Protein AF-A0AAW7APM8-F1 (afdb_monomer_lite)

pLDDT: mean 83.93, std 12.35, range [42.41, 93.5]

Structure (mmCIF, N/CA/C/O backbone):
data_AF-A0AAW7APM8-F1
#
_entry.id   AF-A0AAW7APM8-F1
#
loop_
_atom_site.group_PDB
_atom_site.id
_atom_site.type_symbol
_atom_site.label_atom_id
_atom_site.label_alt_id
_atom_site.label_comp_id
_atom_site.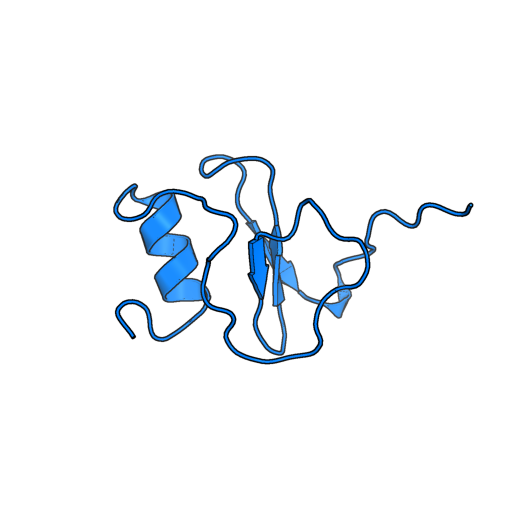label_asym_id
_atom_site.label_entity_id
_atom_site.label_seq_id
_atom_site.pdbx_PDB_ins_code
_atom_site.Cartn_x
_atom_site.Cartn_y
_atom_site.Cartn_z
_atom_site.occupancy
_atom_site.B_iso_or_equiv
_atom_site.auth_seq_id
_atom_site.auth_comp_id
_atom_site.auth_asym_id
_atom_site.auth_atom_id
_atom_site.pdbx_PDB_model_num
ATOM 1 N N . MET A 1 1 ? -1.007 -14.949 12.363 1.00 59.81 1 MET A N 1
ATOM 2 C CA . MET A 1 1 ? -0.765 -13.642 11.712 1.00 59.81 1 MET A CA 1
ATOM 3 C C . MET A 1 1 ? -1.900 -12.708 12.090 1.00 59.81 1 MET A C 1
ATOM 5 O O . MET A 1 1 ? -3.037 -13.152 12.033 1.00 59.81 1 MET A O 1
ATOM 9 N N . MET A 1 2 ? -1.610 -11.475 12.516 1.00 79.06 2 MET A N 1
ATOM 10 C CA . MET A 1 2 ? -2.645 -10.504 12.920 1.00 79.06 2 MET A CA 1
ATOM 11 C C . MET A 1 2 ? -3.394 -9.907 11.709 1.00 79.06 2 MET A C 1
ATOM 13 O O . MET A 1 2 ? -4.547 -9.521 11.841 1.00 79.06 2 MET A O 1
ATOM 17 N N . TYR A 1 3 ? -2.771 -9.931 10.523 1.00 87.88 3 TYR A N 1
ATOM 18 C CA . TYR A 1 3 ? -3.337 -9.479 9.248 1.00 87.88 3 TYR A CA 1
ATOM 19 C C . TYR A 1 3 ? -3.135 -10.584 8.204 1.00 87.88 3 TYR A C 1
ATOM 21 O O . TYR A 1 3 ? -1.982 -10.858 7.866 1.00 87.88 3 TYR A O 1
ATOM 29 N N . PRO A 1 4 ? -4.196 -11.275 7.749 1.00 87.75 4 PRO A N 1
ATOM 30 C CA . PRO A 1 4 ? -4.071 -12.464 6.902 1.00 87.75 4 PRO A CA 1
ATOM 31 C C . PRO A 1 4 ? -3.773 -12.156 5.429 1.00 87.75 4 PRO A C 1
ATOM 33 O O . PRO A 1 4 ? -3.313 -13.045 4.721 1.00 87.75 4 PRO A O 1
ATOM 36 N N . THR A 1 5 ? -4.019 -10.926 4.970 1.00 92.12 5 THR A N 1
ATOM 37 C CA . THR A 1 5 ? -3.827 -10.503 3.574 1.00 92.12 5 THR A CA 1
ATOM 38 C C . THR A 1 5 ? -3.187 -9.122 3.482 1.00 92.12 5 THR A C 1
ATOM 40 O O . THR A 1 5 ? -3.259 -8.344 4.440 1.00 92.12 5 THR A O 1
ATOM 43 N N . LEU A 1 6 ? -2.625 -8.805 2.308 1.00 93.19 6 LEU A N 1
ATOM 44 C CA . LEU A 1 6 ? -2.072 -7.484 2.004 1.00 93.19 6 LEU A CA 1
ATOM 45 C C . LEU A 1 6 ? -3.123 -6.383 2.184 1.00 93.19 6 LEU A C 1
ATOM 47 O O . LEU A 1 6 ? -2.828 -5.368 2.802 1.00 93.19 6 LEU A O 1
ATOM 51 N N . ASP A 1 7 ? -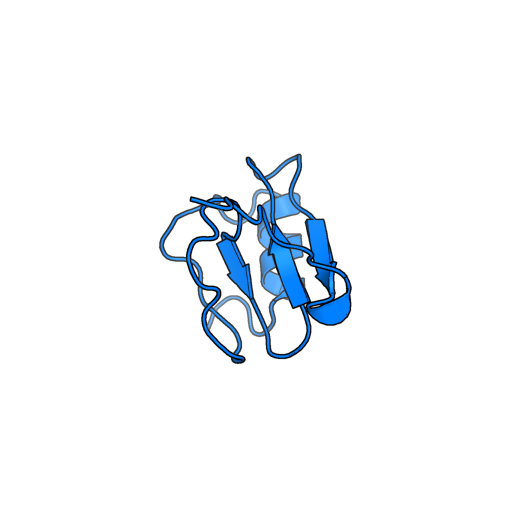4.366 -6.613 1.748 1.00 93.50 7 ASP A N 1
ATOM 52 C CA . ASP A 1 7 ? -5.478 -5.669 1.937 1.00 93.50 7 ASP A CA 1
ATOM 53 C C . ASP A 1 7 ? -5.777 -5.421 3.422 1.00 93.50 7 ASP A C 1
ATOM 55 O O . ASP A 1 7 ? -5.949 -4.283 3.848 1.00 93.50 7 ASP A O 1
ATOM 59 N N . SER A 1 8 ? -5.782 -6.478 4.243 1.00 93.19 8 SER A N 1
ATOM 60 C CA . SER A 1 8 ? -6.030 -6.341 5.685 1.00 93.19 8 SER A CA 1
ATOM 61 C C . SER A 1 8 ? -4.930 -5.528 6.369 1.00 93.19 8 SER A C 1
ATOM 63 O O . SER A 1 8 ? -5.206 -4.759 7.289 1.00 93.19 8 SER A O 1
ATOM 65 N N . LEU A 1 9 ? -3.679 -5.708 5.933 1.00 92.56 9 LEU A N 1
ATOM 66 C CA . LEU A 1 9 ? -2.550 -4.928 6.428 1.00 92.56 9 LEU A CA 1
ATOM 67 C C . LEU A 1 9 ? -2.628 -3.472 5.960 1.00 92.56 9 LEU A C 1
ATOM 69 O O . LEU A 1 9 ? -2.423 -2.563 6.764 1.00 92.56 9 LEU A O 1
ATOM 73 N N . TYR A 1 10 ? -2.941 -3.262 4.682 1.00 92.88 10 TYR A N 1
ATOM 74 C CA . TYR A 1 10 ? -3.118 -1.945 4.083 1.00 92.88 10 TYR A CA 1
ATOM 75 C C . TYR A 1 10 ? -4.148 -1.127 4.868 1.00 92.88 10 TYR A C 1
ATOM 77 O O . TYR A 1 10 ? -3.838 -0.037 5.350 1.00 92.88 10 TYR A O 1
ATOM 85 N N . GLU A 1 11 ? -5.332 -1.692 5.106 1.00 92.06 11 GLU A N 1
ATOM 86 C CA . GLU A 1 11 ? -6.389 -1.045 5.888 1.00 92.06 11 GLU A CA 1
ATOM 87 C C . GLU A 1 11 ? -5.960 -0.764 7.335 1.00 92.06 11 GLU A C 1
ATOM 89 O O . GLU A 1 11 ? -6.235 0.308 7.878 1.00 92.06 11 GLU A O 1
ATOM 94 N N . ALA A 1 12 ? -5.226 -1.680 7.973 1.00 92.19 12 ALA A N 1
ATOM 95 C CA . ALA A 1 12 ? -4.708 -1.465 9.324 1.00 92.19 12 ALA A CA 1
ATOM 96 C C . ALA A 1 12 ? -3.720 -0.288 9.398 1.00 92.19 12 ALA A C 1
ATOM 98 O O . ALA A 1 12 ? -3.718 0.459 10.379 1.00 92.19 12 ALA A O 1
ATOM 99 N N . ILE A 1 13 ? -2.907 -0.086 8.359 1.00 92.06 13 ILE A N 1
ATOM 100 C CA . ILE A 1 13 ? -1.997 1.061 8.264 1.00 92.06 13 ILE A CA 1
ATOM 101 C C . ILE A 1 13 ? -2.785 2.349 7.995 1.00 92.06 13 ILE A C 1
ATOM 103 O O . ILE A 1 13 ? -2.549 3.360 8.659 1.00 92.06 13 ILE A O 1
ATOM 107 N N . LYS A 1 14 ? -3.763 2.319 7.080 1.00 89.62 14 LYS A N 1
ATOM 108 C CA . LYS A 1 14 ? -4.601 3.489 6.749 1.00 89.62 14 LYS A CA 1
ATOM 109 C C . LYS A 1 14 ? -5.438 3.967 7.934 1.00 89.62 14 LYS A C 1
ATOM 111 O O . LYS A 1 14 ? -5.626 5.168 8.108 1.00 89.62 14 LYS A O 1
ATOM 116 N N . THR A 1 15 ? -5.909 3.040 8.761 1.00 90.56 15 THR A N 1
ATOM 117 C CA . THR A 1 15 ? -6.680 3.333 9.980 1.00 90.56 15 THR A CA 1
ATOM 118 C C . THR A 1 15 ? -5.804 3.700 11.181 1.00 90.56 15 THR A C 1
ATOM 120 O O . THR A 1 15 ? -6.331 4.106 12.216 1.00 90.56 15 THR A O 1
ATOM 123 N N . GLY A 1 16 ? -4.475 3.581 11.066 1.00 89.19 16 GLY A N 1
ATOM 124 C CA . GLY A 1 16 ? -3.533 3.851 12.154 1.00 89.19 16 GLY A CA 1
ATOM 125 C C . GLY A 1 16 ? -3.484 2.762 13.231 1.00 89.19 16 GLY A C 1
ATOM 126 O O . GLY A 1 16 ? -2.886 2.976 14.284 1.00 89.19 16 GLY A O 1
ATOM 127 N N . ALA A 1 17 ? -4.083 1.593 12.985 1.00 88.69 17 ALA A N 1
ATOM 128 C CA . ALA A 1 17 ? -3.978 0.435 13.871 1.00 88.69 17 ALA A CA 1
ATOM 129 C C . ALA A 1 17 ? -2.554 -0.154 13.889 1.00 88.69 17 ALA A C 1
ATOM 131 O O . ALA A 1 17 ? -2.146 -0.753 14.885 1.00 88.69 17 ALA A O 1
ATOM 132 N N . VAL A 1 18 ? -1.800 0.025 12.797 1.00 88.12 18 VAL A N 1
ATOM 133 C CA . VAL A 1 18 ? -0.403 -0.410 12.641 1.00 88.12 18 VAL A CA 1
ATOM 134 C C . VAL A 1 18 ? 0.440 0.723 12.071 1.00 88.12 18 VAL A C 1
ATOM 136 O O . VAL A 1 18 ? 0.026 1.422 11.151 1.00 88.12 18 VAL A O 1
ATOM 139 N N . GLY A 1 19 ? 1.651 0.886 12.600 1.00 86.56 19 GLY A N 1
ATOM 140 C CA . GLY A 1 19 ? 2.641 1.800 12.038 1.00 86.56 19 GLY A CA 1
ATOM 141 C C . GLY A 1 19 ? 3.335 1.211 10.809 1.00 86.56 19 GLY A C 1
ATOM 142 O O . GLY A 1 19 ? 3.657 0.024 10.774 1.00 86.56 19 GLY A O 1
ATOM 143 N N . LEU A 1 20 ? 3.613 2.060 9.821 1.00 86.19 20 LEU A N 1
ATOM 144 C CA . LEU A 1 20 ? 4.432 1.700 8.666 1.00 86.19 20 LEU A CA 1
ATOM 145 C C . LEU A 1 20 ? 5.875 1.427 9.126 1.00 86.19 20 LEU A C 1
ATOM 147 O O . LEU A 1 20 ? 6.517 2.302 9.705 1.00 86.19 20 LEU A O 1
ATOM 151 N N . THR A 1 21 ? 6.367 0.204 8.921 1.00 84.38 21 THR A N 1
ATOM 152 C CA . THR A 1 21 ? 7.675 -0.260 9.411 1.00 84.38 21 THR A CA 1
ATOM 153 C C . THR A 1 21 ? 8.364 -1.147 8.378 1.00 84.38 21 THR A C 1
ATOM 155 O O . THR A 1 21 ? 7.709 -1.753 7.538 1.00 84.38 21 THR A O 1
ATOM 158 N N . SER A 1 22 ? 9.690 -1.259 8.445 1.00 75.44 22 SER A N 1
ATOM 159 C CA . SER A 1 22 ? 10.495 -2.087 7.533 1.00 75.44 22 SER A CA 1
ATOM 160 C C . SER A 1 22 ? 10.273 -3.596 7.709 1.00 75.44 22 SER A C 1
ATOM 162 O O . SER A 1 22 ? 10.716 -4.378 6.879 1.00 75.44 22 SER A O 1
ATOM 164 N N . SER A 1 23 ? 9.614 -4.016 8.793 1.00 83.25 23 SER A N 1
ATOM 165 C CA . SER A 1 23 ? 9.415 -5.429 9.154 1.00 83.25 23 SER A CA 1
ATOM 166 C C . SER A 1 23 ? 7.992 -5.925 8.881 1.00 83.25 23 SER A C 1
ATOM 168 O O . SER A 1 23 ? 7.473 -6.769 9.617 1.00 83.25 23 SER A O 1
ATOM 170 N N . LEU A 1 24 ? 7.317 -5.355 7.883 1.00 87.38 24 LEU A N 1
ATOM 171 C CA . LEU A 1 24 ? 5.953 -5.747 7.549 1.00 87.38 24 LEU A CA 1
ATOM 172 C C . LEU A 1 24 ? 5.912 -7.152 6.929 1.00 87.38 24 LEU A C 1
ATOM 174 O O . LEU A 1 24 ? 6.821 -7.533 6.192 1.00 87.38 24 LEU A O 1
ATOM 178 N N . PRO A 1 25 ? 4.870 -7.946 7.237 1.00 89.75 25 PRO A N 1
ATOM 179 C CA . PRO A 1 25 ? 4.724 -9.266 6.646 1.00 89.75 25 PRO A CA 1
ATOM 180 C C . PRO A 1 25 ? 4.494 -9.139 5.142 1.00 89.75 25 PRO A C 1
ATOM 182 O O . PRO A 1 25 ? 3.840 -8.201 4.688 1.00 89.75 25 PRO A O 1
ATOM 185 N N . THR A 1 26 ? 4.993 -10.112 4.389 1.00 90.00 26 THR A N 1
ATOM 186 C CA . THR A 1 26 ? 4.745 -10.260 2.954 1.00 90.00 26 THR A CA 1
ATOM 187 C C . THR A 1 26 ? 3.879 -11.492 2.729 1.00 90.00 26 THR A C 1
ATOM 189 O O . THR A 1 26 ? 3.923 -12.460 3.494 1.00 90.00 26 THR A O 1
ATOM 192 N N . TYR A 1 27 ? 3.033 -11.434 1.708 1.00 90.69 27 TYR A N 1
ATOM 193 C CA . TYR A 1 27 ? 1.942 -12.387 1.498 1.00 90.69 27 TYR A CA 1
ATOM 194 C C . TYR A 1 27 ? 2.210 -13.347 0.332 1.00 90.69 27 TYR A C 1
ATOM 196 O O . TYR A 1 27 ? 1.312 -14.056 -0.113 1.00 90.69 27 TYR A O 1
ATOM 204 N N . GLY A 1 28 ? 3.461 -13.397 -0.133 1.00 86.94 28 GLY A N 1
ATOM 205 C CA . GLY A 1 28 ? 3.911 -14.211 -1.260 1.00 86.94 28 GLY A CA 1
ATOM 206 C C . GLY A 1 28 ? 4.267 -13.371 -2.484 1.00 86.94 28 GLY A C 1
ATOM 207 O O . GLY A 1 28 ? 4.157 -12.151 -2.460 1.00 86.94 28 GLY A O 1
ATOM 208 N N . GLY A 1 29 ? 4.710 -14.037 -3.552 1.00 85.75 29 GLY A N 1
ATOM 209 C CA . GLY A 1 29 ? 5.240 -13.388 -4.753 1.00 85.75 29 GLY A CA 1
ATOM 210 C C . GLY A 1 29 ? 6.738 -13.096 -4.671 1.00 85.75 29 GLY A C 1
ATOM 211 O O . GLY A 1 29 ? 7.354 -13.195 -3.608 1.00 85.75 29 GLY A O 1
ATOM 212 N N . GLU A 1 30 ? 7.327 -12.753 -5.815 1.00 85.50 30 GLU A N 1
ATOM 213 C CA . GLU A 1 30 ? 8.754 -12.440 -5.902 1.00 85.50 30 GLU A CA 1
ATOM 214 C C . GLU A 1 30 ? 9.084 -11.167 -5.121 1.00 85.50 30 GLU A C 1
ATOM 216 O O . GLU A 1 30 ? 8.322 -10.191 -5.143 1.00 85.50 30 GLU A O 1
ATOM 221 N N . GLU A 1 31 ? 10.221 -11.198 -4.424 1.00 84.88 31 GLU A N 1
ATOM 222 C CA . GLU A 1 31 ? 10.756 -10.035 -3.728 1.00 84.88 31 GLU A CA 1
ATOM 223 C C . GLU A 1 31 ? 11.122 -8.950 -4.753 1.00 84.88 31 GLU A C 1
ATOM 225 O O . GLU A 1 31 ? 11.838 -9.231 -5.720 1.00 84.88 31 GLU A O 1
ATOM 230 N N . PRO A 1 32 ? 10.632 -7.713 -4.581 1.00 81.81 32 PRO A N 1
ATOM 231 C CA . PRO A 1 32 ? 10.967 -6.633 -5.490 1.00 81.81 32 PRO A CA 1
ATOM 232 C C . PRO A 1 32 ? 12.434 -6.218 -5.327 1.00 81.81 32 PRO A C 1
ATOM 234 O O . PRO A 1 32 ? 12.894 -5.870 -4.240 1.00 81.81 32 PRO A O 1
ATOM 237 N N . LEU A 1 33 ? 13.171 -6.194 -6.436 1.00 78.00 33 LEU A N 1
ATOM 238 C CA . LEU A 1 33 ? 14.560 -5.739 -6.462 1.00 78.00 33 LEU A CA 1
ATOM 239 C C . LEU A 1 33 ? 14.624 -4.205 -6.416 1.00 78.00 33 LEU A C 1
ATOM 241 O O . LEU A 1 33 ? 14.048 -3.533 -7.267 1.00 78.00 33 LEU A O 1
ATOM 245 N N . ASN A 1 34 ? 15.386 -3.655 -5.465 1.00 67.69 34 ASN A N 1
ATOM 246 C CA . ASN A 1 34 ? 15.706 -2.221 -5.358 1.00 67.69 34 ASN A CA 1
ATOM 247 C C . ASN A 1 34 ? 14.491 -1.278 -5.284 1.00 67.69 34 ASN A C 1
ATOM 249 O O . ASN A 1 34 ? 14.484 -0.223 -5.916 1.00 67.69 34 ASN A O 1
ATOM 253 N N . ALA A 1 35 ? 13.476 -1.622 -4.494 1.00 74.81 35 ALA A N 1
ATOM 254 C CA . ALA A 1 35 ? 12.281 -0.797 -4.352 1.00 74.81 35 ALA A CA 1
ATOM 255 C C . ALA A 1 35 ? 12.129 -0.254 -2.917 1.00 74.81 35 ALA A C 1
ATOM 257 O O . ALA A 1 35 ? 11.375 -0.821 -2.128 1.00 74.81 35 ALA A O 1
ATOM 258 N N . PRO A 1 36 ? 12.826 0.843 -2.556 1.00 77.88 36 PRO A N 1
ATOM 259 C CA . PRO A 1 36 ? 12.762 1.418 -1.206 1.00 77.88 36 PRO A CA 1
ATOM 260 C C . PRO A 1 36 ? 11.373 1.964 -0.843 1.00 77.88 36 PRO A C 1
ATOM 262 O O . PRO A 1 36 ? 11.082 2.184 0.326 1.00 77.88 36 PRO A O 1
ATOM 265 N N . GLU A 1 37 ? 10.522 2.179 -1.844 1.00 84.50 37 GLU A N 1
ATOM 266 C CA . GLU A 1 37 ? 9.149 2.659 -1.686 1.00 84.50 37 GLU A CA 1
ATOM 267 C C . GLU A 1 37 ? 8.142 1.515 -1.493 1.00 84.50 37 GLU A C 1
ATOM 269 O O . GLU A 1 37 ? 6.972 1.789 -1.234 1.00 84.50 37 GLU A O 1
ATOM 274 N N . ILE A 1 38 ? 8.567 0.246 -1.613 1.00 90.00 38 ILE A N 1
ATOM 275 C CA . ILE A 1 38 ? 7.713 -0.923 -1.370 1.00 90.00 38 ILE A CA 1
ATOM 276 C C . ILE A 1 38 ? 7.871 -1.387 0.075 1.00 90.00 38 ILE A C 1
ATOM 278 O O . ILE A 1 38 ? 8.951 -1.771 0.514 1.00 90.00 38 ILE A O 1
ATOM 282 N N . TRP A 1 39 ? 6.753 -1.418 0.794 1.00 90.75 39 TRP A N 1
ATOM 283 C CA . TRP A 1 39 ? 6.705 -1.809 2.203 1.00 90.75 39 TRP A CA 1
ATOM 284 C C . TRP A 1 39 ? 6.247 -3.249 2.419 1.00 90.75 39 TRP A C 1
ATOM 286 O O . TRP A 1 39 ? 6.646 -3.892 3.385 1.00 90.75 39 TRP A O 1
ATOM 296 N N . SER A 1 40 ? 5.365 -3.744 1.555 1.00 92.31 40 SER A N 1
ATOM 297 C CA . SER A 1 40 ? 4.851 -5.115 1.581 1.00 92.31 40 SER A CA 1
ATOM 298 C C . SER A 1 40 ? 4.303 -5.477 0.201 1.00 92.31 40 SER A C 1
ATOM 300 O O . SER A 1 40 ? 4.134 -4.608 -0.656 1.00 92.31 40 SER A O 1
ATOM 302 N 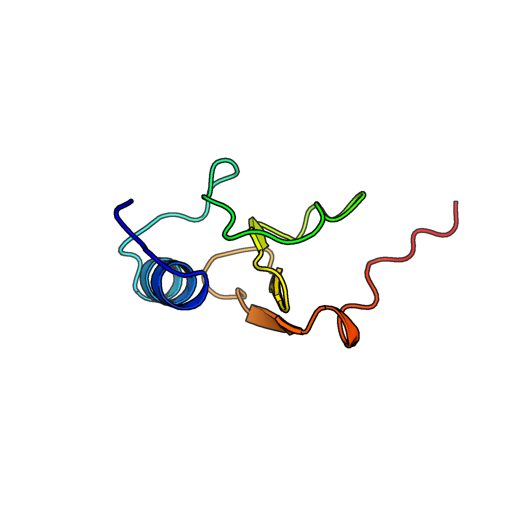N . TRP A 1 41 ? 4.054 -6.759 -0.039 1.00 93.19 41 TRP A N 1
ATOM 303 C CA . TRP A 1 41 ? 3.594 -7.263 -1.325 1.00 93.19 41 TRP A CA 1
ATOM 304 C C . TRP A 1 41 ? 2.876 -8.603 -1.204 1.00 93.19 41 TRP A C 1
ATOM 306 O O . TRP A 1 41 ? 3.031 -9.328 -0.214 1.00 93.19 41 TRP A O 1
ATOM 316 N N . ASP A 1 42 ? 2.100 -8.915 -2.235 1.00 93.12 42 ASP A N 1
ATOM 317 C CA . ASP A 1 42 ? 1.514 -10.227 -2.494 1.00 93.12 42 ASP A CA 1
ATOM 318 C C . ASP A 1 42 ? 1.916 -10.705 -3.904 1.00 93.12 42 ASP A C 1
ATOM 320 O O . ASP A 1 42 ? 2.781 -10.104 -4.550 1.00 93.12 42 ASP A O 1
ATOM 324 N N . ALA A 1 43 ? 1.338 -11.811 -4.374 1.00 92.00 43 ALA A N 1
ATOM 325 C CA . ALA A 1 43 ? 1.661 -12.389 -5.678 1.00 92.00 43 ALA A CA 1
ATOM 326 C C . ALA A 1 43 ? 1.300 -11.487 -6.871 1.00 92.00 43 ALA A C 1
ATOM 328 O O . ALA A 1 43 ? 1.888 -11.654 -7.935 1.00 92.00 43 ALA A O 1
ATOM 329 N N . ASP A 1 44 ? 0.407 -10.514 -6.685 1.00 91.56 44 ASP A N 1
ATOM 330 C CA . ASP A 1 44 ? -0.228 -9.751 -7.763 1.00 91.56 44 ASP A CA 1
ATOM 331 C C . ASP A 1 44 ? -0.001 -8.236 -7.634 1.00 91.56 44 ASP A C 1
ATOM 333 O O . ASP A 1 44 ? -0.104 -7.501 -8.618 1.00 91.56 44 ASP A O 1
ATOM 337 N N . ARG A 1 45 ? 0.312 -7.731 -6.435 1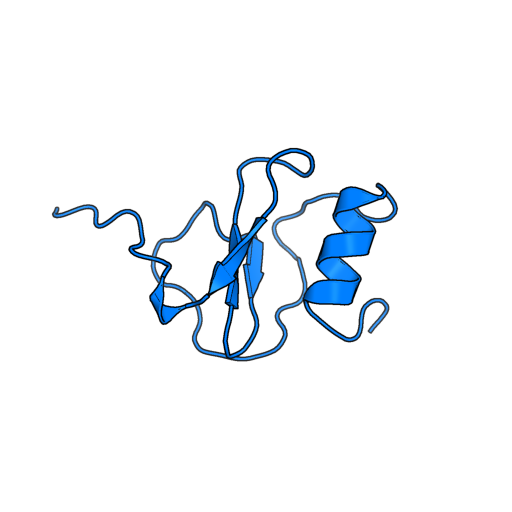.00 93.44 45 ARG A N 1
ATOM 338 C CA . ARG A 1 45 ? 0.359 -6.301 -6.102 1.00 93.44 45 ARG A CA 1
ATOM 339 C C . ARG A 1 45 ? 1.496 -5.955 -5.140 1.00 93.44 45 ARG A C 1
ATOM 341 O O . ARG A 1 45 ? 1.913 -6.752 -4.296 1.00 93.44 45 ARG A O 1
ATOM 348 N N . TYR A 1 46 ? 1.939 -4.706 -5.228 1.00 92.12 46 TYR A N 1
ATOM 349 C CA . TYR A 1 46 ? 2.865 -4.071 -4.297 1.00 92.12 46 TYR A CA 1
ATOM 350 C C . TYR A 1 46 ? 2.155 -3.002 -3.469 1.00 92.12 46 TYR A C 1
ATOM 352 O O . TYR A 1 46 ? 1.340 -2.237 -3.982 1.00 92.12 46 TYR A O 1
ATOM 360 N N . MET A 1 47 ? 2.508 -2.918 -2.190 1.00 92.38 47 MET A N 1
ATOM 361 C CA . MET A 1 47 ? 2.125 -1.819 -1.313 1.00 92.38 47 MET A CA 1
ATOM 362 C C . MET A 1 47 ? 3.235 -0.777 -1.306 1.00 92.38 47 MET A C 1
ATOM 364 O O . MET A 1 47 ? 4.287 -0.978 -0.692 1.00 92.38 47 MET A O 1
ATOM 368 N N . VAL A 1 48 ? 2.982 0.323 -2.006 1.00 90.81 48 VAL A N 1
ATOM 369 C CA . VAL A 1 48 ? 3.946 1.389 -2.279 1.00 90.81 48 VAL A CA 1
ATOM 370 C C . VAL A 1 48 ? 3.562 2.685 -1.582 1.00 90.81 48 VAL A C 1
ATOM 372 O O . VAL A 1 48 ? 2.379 2.972 -1.400 1.00 90.81 48 VAL A O 1
ATOM 375 N N . GLY A 1 49 ? 4.559 3.476 -1.200 1.00 88.31 49 GLY A N 1
ATOM 376 C CA . GLY A 1 49 ? 4.370 4.838 -0.703 1.00 88.31 49 GLY A CA 1
ATOM 377 C C . GLY A 1 49 ? 5.546 5.311 0.142 1.00 88.31 49 GLY A C 1
ATOM 378 O O . GLY A 1 49 ? 6.426 4.535 0.497 1.00 88.31 49 GLY A O 1
ATOM 379 N N . SER A 1 50 ? 5.557 6.587 0.516 1.00 85.38 50 SER A N 1
ATOM 380 C CA . SER A 1 50 ? 6.564 7.122 1.455 1.00 85.38 50 SER A CA 1
ATOM 381 C C . SER A 1 50 ? 6.083 7.142 2.914 1.00 85.38 50 SER A C 1
ATOM 383 O O . SER A 1 50 ? 6.889 7.190 3.842 1.00 85.38 50 SER A O 1
ATOM 385 N N . CYS A 1 51 ? 4.765 7.125 3.142 1.00 86.31 51 CYS A N 1
ATOM 386 C CA . CYS A 1 51 ? 4.157 7.144 4.473 1.00 86.31 51 CYS A CA 1
ATOM 387 C C . CYS A 1 51 ? 2.740 6.546 4.454 1.00 86.31 51 CYS A C 1
ATOM 389 O O . CYS A 1 51 ? 2.156 6.339 3.393 1.00 86.31 51 CYS A O 1
ATOM 391 N N . ALA A 1 52 ? 2.151 6.316 5.634 1.00 86.31 52 ALA A N 1
ATOM 392 C CA . ALA A 1 52 ? 0.810 5.731 5.765 1.00 86.31 52 ALA A CA 1
ATOM 393 C C . ALA A 1 52 ? -0.292 6.533 5.039 1.00 86.31 52 ALA A C 1
ATOM 395 O O . ALA A 1 52 ? -1.276 5.957 4.580 1.00 86.31 52 ALA A O 1
ATOM 396 N N . ALA A 1 53 ? -0.135 7.855 4.909 1.00 85.75 53 ALA A N 1
ATOM 397 C CA . ALA A 1 53 ? -1.105 8.698 4.212 1.00 85.75 53 ALA A CA 1
ATOM 398 C C . ALA A 1 53 ? -1.087 8.481 2.687 1.00 85.75 53 ALA A C 1
ATOM 400 O O . ALA A 1 53 ? -2.153 8.407 2.076 1.00 85.75 53 ALA A O 1
ATOM 401 N N . ASP A 1 54 ? 0.108 8.329 2.114 1.00 87.81 54 ASP 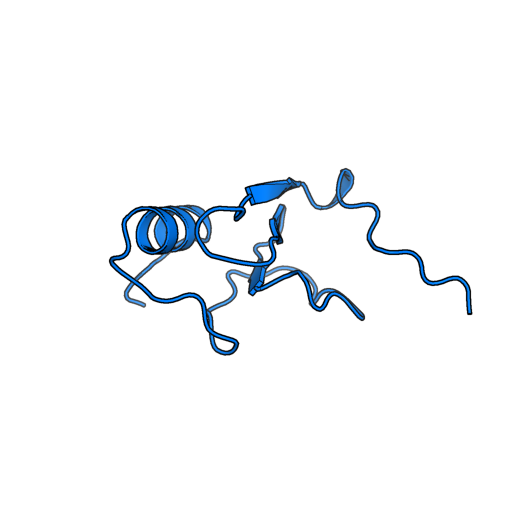A N 1
ATOM 402 C CA . ASP A 1 54 ? 0.377 8.198 0.673 1.00 87.81 54 ASP A CA 1
ATOM 403 C C . ASP A 1 54 ? 0.343 6.736 0.178 1.00 87.81 54 ASP A C 1
ATOM 405 O O . ASP A 1 54 ? 0.415 6.453 -1.013 1.00 87.81 54 ASP A O 1
ATOM 409 N N . LEU A 1 55 ? 0.179 5.787 1.103 1.00 90.19 55 LEU A N 1
ATOM 410 C CA . LEU A 1 55 ? 0.172 4.363 0.800 1.00 90.19 55 LEU A CA 1
ATOM 411 C C . LEU A 1 55 ? -0.895 3.983 -0.235 1.00 90.19 55 LEU A C 1
ATOM 413 O O . LEU A 1 55 ? -2.087 4.281 -0.063 1.00 90.19 55 LEU A O 1
ATOM 417 N N . SER A 1 56 ? -0.474 3.220 -1.241 1.00 92.00 56 SER A N 1
ATOM 418 C CA . SER A 1 56 ? -1.312 2.715 -2.328 1.00 92.00 56 SER A CA 1
ATOM 419 C C . SER A 1 56 ? -0.969 1.263 -2.666 1.00 92.00 56 SER A C 1
ATOM 421 O O . SER A 1 56 ? 0.172 0.827 -2.511 1.00 92.00 56 SER A O 1
ATOM 423 N N . LEU A 1 57 ? -1.962 0.508 -3.136 1.00 92.56 57 LEU A N 1
ATOM 424 C CA . LEU A 1 57 ? -1.766 -0.830 -3.693 1.00 92.56 57 LEU A CA 1
ATOM 425 C C . LEU A 1 57 ? -1.703 -0.719 -5.213 1.00 92.56 57 LEU A C 1
ATOM 427 O O . LEU A 1 57 ? -2.667 -0.280 -5.837 1.00 92.56 57 LEU A O 1
ATOM 431 N N . VAL A 1 58 ? -0.577 -1.114 -5.798 1.00 91.12 58 VAL A N 1
ATOM 432 C CA . VAL A 1 58 ? -0.342 -1.041 -7.244 1.00 91.12 58 VAL A CA 1
ATOM 433 C C . VAL A 1 58 ? -0.160 -2.455 -7.798 1.00 91.12 58 VAL A C 1
ATOM 435 O O . VAL A 1 58 ? 0.632 -3.215 -7.233 1.00 91.12 58 VAL A O 1
ATOM 438 N N . PRO A 1 59 ? -0.865 -2.842 -8.877 1.00 91.44 59 PRO A N 1
ATOM 439 C CA . PRO A 1 59 ? -0.633 -4.114 -9.560 1.00 91.44 59 PRO A CA 1
ATOM 440 C C . PRO A 1 59 ? 0.819 -4.266 -10.013 1.00 91.44 59 PRO A C 1
ATOM 442 O O . PRO A 1 59 ? 1.433 -3.306 -10.480 1.00 91.44 59 PRO A O 1
ATOM 445 N N . ARG A 1 60 ? 1.374 -5.477 -9.913 1.00 87.81 60 ARG A N 1
ATOM 446 C CA . ARG A 1 60 ? 2.764 -5.759 -10.308 1.00 87.81 60 ARG A CA 1
ATOM 447 C C . ARG A 1 60 ? 3.030 -5.411 -11.771 1.00 87.81 60 ARG A C 1
ATOM 449 O O . ARG A 1 60 ? 4.070 -4.831 -12.057 1.00 87.81 60 ARG A O 1
ATOM 456 N N . ASP A 1 61 ? 2.082 -5.695 -12.661 1.00 85.94 61 ASP A N 1
ATOM 457 C CA . ASP A 1 61 ? 2.174 -5.360 -14.089 1.00 85.94 61 ASP A CA 1
ATOM 458 C C . ASP A 1 61 ? 2.153 -3.847 -14.367 1.00 85.94 61 ASP A C 1
ATOM 460 O O . ASP A 1 61 ? 2.666 -3.387 -15.389 1.00 85.94 61 ASP A O 1
ATOM 464 N N . GLU A 1 62 ? 1.571 -3.057 -13.463 1.00 84.62 62 GLU A N 1
ATOM 465 C CA . GLU A 1 62 ? 1.520 -1.595 -13.572 1.00 84.62 62 GLU A CA 1
ATOM 466 C C . GLU A 1 62 ? 2.710 -0.918 -12.886 1.00 84.62 62 GLU A C 1
ATOM 468 O O . GLU A 1 62 ? 3.071 0.216 -13.223 1.00 84.62 62 GLU A O 1
ATOM 473 N N . TRP A 1 63 ? 3.353 -1.610 -11.945 1.00 81.38 63 TRP A N 1
ATOM 474 C CA . TRP A 1 63 ? 4.511 -1.096 -11.237 1.00 81.38 63 TRP A CA 1
ATOM 475 C C . TRP A 1 63 ? 5.734 -1.065 -12.152 1.00 81.38 63 TRP A C 1
ATOM 477 O O . TRP A 1 63 ? 6.449 -2.048 -12.331 1.00 81.38 63 TRP A O 1
ATOM 487 N N . ARG A 1 64 ? 6.011 0.112 -12.714 1.00 70.75 64 ARG A N 1
ATOM 488 C CA . ARG A 1 64 ? 7.162 0.312 -13.606 1.00 70.75 64 ARG A CA 1
ATOM 489 C C . ARG A 1 64 ? 8.512 0.359 -12.895 1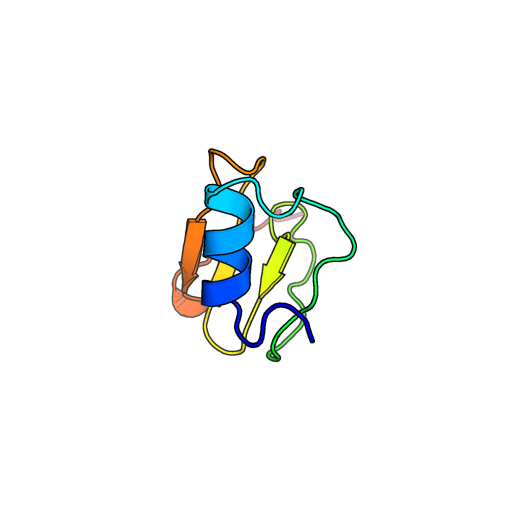.00 70.75 64 ARG A C 1
ATOM 491 O O . ARG A 1 64 ? 9.536 0.376 -13.574 1.00 70.75 64 ARG A O 1
ATOM 498 N N . GLY A 1 65 ? 8.507 0.365 -11.560 1.00 64.31 65 GLY A N 1
ATOM 499 C CA . GLY A 1 65 ? 9.688 0.607 -10.742 1.00 64.31 65 GLY A CA 1
ATOM 500 C C . GLY A 1 65 ? 10.341 1.956 -11.053 1.00 64.31 65 GLY A C 1
ATOM 501 O O . GLY A 1 65 ? 10.153 2.561 -12.111 1.00 64.31 65 GLY A O 1
ATOM 502 N N . VAL A 1 66 ? 11.170 2.445 -10.141 1.00 57.06 66 VAL A N 1
ATOM 503 C CA . VAL A 1 66 ? 12.157 3.448 -10.536 1.00 57.06 66 VAL A CA 1
ATOM 504 C C . VAL A 1 66 ? 13.237 2.663 -11.277 1.00 57.06 66 VAL A C 1
ATOM 506 O O . VAL A 1 66 ? 14.107 2.057 -10.657 1.00 57.06 66 VAL A O 1
ATOM 509 N N . THR A 1 67 ? 13.137 2.576 -12.607 1.00 45.53 67 THR A N 1
ATOM 510 C CA . THR A 1 67 ? 14.246 2.082 -13.433 1.00 45.53 67 THR A CA 1
ATOM 511 C C . THR A 1 67 ? 15.379 3.098 -13.277 1.00 45.53 67 THR A C 1
ATOM 513 O O . THR A 1 67 ? 15.483 4.047 -14.047 1.00 45.53 67 THR A O 1
ATOM 516 N N . THR A 1 68 ? 16.212 2.963 -12.242 1.00 46.38 68 THR A N 1
ATOM 517 C CA . THR A 1 68 ? 17.536 3.584 -12.257 1.00 46.38 68 THR A CA 1
ATOM 518 C C . THR A 1 68 ? 18.340 2.810 -13.291 1.00 46.38 68 THR A C 1
ATOM 520 O O . THR A 1 68 ? 18.991 1.810 -12.995 1.00 46.38 68 THR A O 1
ATOM 523 N N . GLU A 1 69 ? 18.227 3.251 -14.543 1.00 44.22 69 GLU A N 1
ATOM 524 C CA . GLU A 1 69 ? 19.282 3.068 -15.528 1.00 44.22 69 GLU A CA 1
ATOM 525 C C . GLU A 1 69 ? 20.555 3.642 -14.890 1.00 44.22 69 GLU A C 1
ATOM 527 O O . GLU A 1 69 ? 20.605 4.815 -14.511 1.00 44.22 69 GLU A O 1
ATOM 532 N N . ARG A 1 70 ? 21.511 2.753 -14.625 1.00 42.41 70 ARG A N 1
ATOM 533 C CA . ARG A 1 70 ? 22.791 3.054 -13.985 1.00 42.41 70 ARG A CA 1
ATOM 534 C C . ARG A 1 70 ? 23.778 3.624 -14.993 1.00 42.41 70 ARG A C 1
ATOM 536 O O . ARG A 1 70 ? 23.799 3.100 -16.128 1.00 42.41 70 ARG A O 1
#

Secondary structure (DSSP, 8-state):
----SHHHHHHHHHTTSS---TT----SSPPPTT-TTEEEE-SSEEEE-SSTTT-EEEETTT--------

Sequence (70 aa):
MMYPTLDSLYEAIKTGAVGLTSSLPTYGGEEPLNAPEIWSWDADRYMVGSCAADLSLVPRDEWRGVTTER

Radius of gyration: 11.81 Å; chains: 1; bounding box: 30×23×29 Å

Foldseek 3Di:
DCQQDPVSVLVCLLVVVDFQDQPDDEADDDDDPPAPQFRYYYNFWTFGDDGSNGTDTGGPVRCPGPPPPD